Protein AF-A0A3D3DQ56-F1 (afdb_monomer_lite)

Foldseek 3Di:
DDPVVVVVVVVVVVVCVVVPPPDPPLPDDDDDDDFPCDDPCNVVRVVVVVVVVVVQVCCCVPVVGDPD

pLDDT: mean 85.5, std 11.76, range [56.28, 97.44]

Radius of gyration: 24.72 Å; chains: 1; bounding box: 49×23×68 Å

Structure (mmCIF, N/CA/C/O backbone):
data_AF-A0A3D3DQ56-F1
#
_entry.id   AF-A0A3D3DQ56-F1
#
loop_
_atom_site.group_PDB
_atom_site.id
_atom_site.type_symbol
_atom_site.label_atom_id
_atom_site.label_alt_id
_atom_site.label_comp_id
_atom_site.label_asym_id
_atom_site.label_entity_id
_atom_site.label_seq_id
_atom_site.pdbx_PDB_ins_code
_atom_site.Cartn_x
_atom_site.Cartn_y
_atom_site.Cartn_z
_atom_site.occupancy
_atom_site.B_iso_or_equiv
_atom_site.auth_seq_id
_atom_site.auth_comp_id
_atom_site.auth_asym_id
_atom_site.auth_atom_id
_atom_site.pdbx_PDB_model_num
ATOM 1 N N . MET A 1 1 ? -40.658 -11.522 42.003 1.00 60.12 1 MET A N 1
ATOM 2 C CA . MET A 1 1 ? -39.662 -12.257 41.188 1.00 60.12 1 MET A 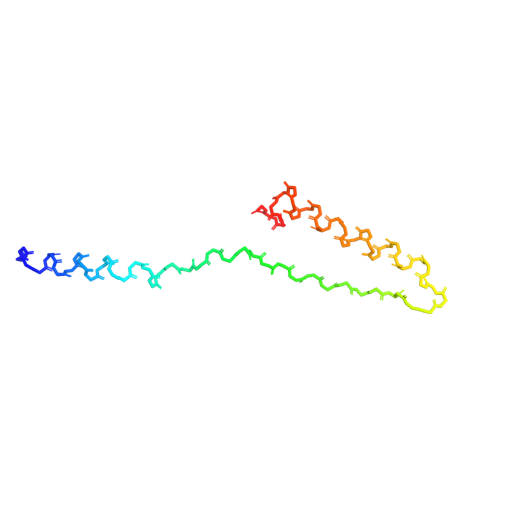CA 1
ATOM 3 C C . MET A 1 1 ? -38.670 -12.907 42.143 1.00 60.12 1 MET A C 1
ATOM 5 O O . MET A 1 1 ? -38.125 -12.203 42.977 1.00 60.12 1 MET A O 1
ATOM 9 N N . ASN A 1 2 ? -38.514 -14.234 42.120 1.00 76.44 2 ASN A N 1
ATOM 10 C CA . ASN A 1 2 ? -37.752 -14.948 43.158 1.00 76.44 2 ASN A CA 1
ATOM 11 C C . ASN A 1 2 ? -36.245 -14.882 42.878 1.00 76.44 2 ASN A C 1
ATOM 13 O O . ASN A 1 2 ? -35.827 -15.133 41.749 1.00 76.44 2 ASN A O 1
ATOM 17 N N . LEU A 1 3 ? -35.439 -14.613 43.911 1.00 80.69 3 LEU A N 1
ATOM 18 C CA . LEU A 1 3 ? -33.987 -14.393 43.816 1.00 80.69 3 LEU A CA 1
ATOM 19 C C . LEU A 1 3 ? -33.241 -15.531 43.091 1.00 80.69 3 LEU A C 1
ATOM 21 O O . LEU A 1 3 ? -32.354 -15.279 42.289 1.00 80.69 3 LEU A O 1
ATOM 25 N N . ARG A 1 4 ? -33.686 -16.780 43.273 1.00 78.69 4 ARG A N 1
ATOM 26 C CA . ARG A 1 4 ? -33.151 -17.965 42.573 1.00 78.69 4 ARG A CA 1
ATOM 27 C C . ARG A 1 4 ? -33.323 -17.939 41.049 1.00 78.69 4 ARG A C 1
ATOM 29 O O . ARG A 1 4 ? -32.515 -18.513 40.330 1.00 78.69 4 ARG A O 1
ATOM 36 N N . LYS A 1 5 ? -34.388 -17.308 40.546 1.00 78.50 5 LYS A N 1
ATOM 37 C CA . LYS A 1 5 ? -34.623 -17.172 39.099 1.00 78.50 5 LYS A CA 1
ATOM 38 C C . LYS A 1 5 ? -33.734 -16.077 38.504 1.00 78.50 5 LYS A C 1
ATOM 40 O O . LYS A 1 5 ? -33.245 -16.231 37.394 1.00 78.50 5 LYS A O 1
ATOM 45 N N . LEU A 1 6 ? -33.488 -15.017 39.276 1.00 79.00 6 LEU A N 1
ATOM 46 C CA . LEU A 1 6 ? -32.568 -13.933 38.927 1.00 79.00 6 LEU A CA 1
ATOM 47 C C . LEU A 1 6 ? -31.117 -14.420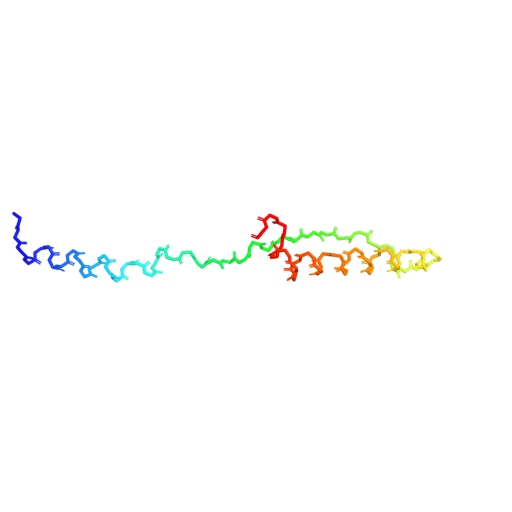 38.845 1.00 79.00 6 LEU A C 1
ATOM 49 O O . LEU A 1 6 ? -30.430 -14.105 37.879 1.00 79.00 6 LEU A O 1
ATOM 53 N N . THR A 1 7 ? -30.667 -15.240 39.799 1.00 82.81 7 THR A N 1
ATOM 54 C CA . THR A 1 7 ? -29.309 -15.808 39.763 1.00 82.81 7 THR A CA 1
ATOM 55 C C . THR A 1 7 ? -29.124 -16.785 38.602 1.00 82.81 7 THR A C 1
ATOM 57 O O . THR A 1 7 ? -28.102 -16.733 37.926 1.00 82.81 7 THR A O 1
ATOM 60 N N . GLY A 1 8 ? -30.123 -17.628 38.314 1.00 85.69 8 GLY A N 1
ATOM 61 C CA . GLY A 1 8 ? -30.087 -18.524 37.153 1.00 85.69 8 GLY A CA 1
ATOM 62 C C . GLY A 1 8 ? -30.029 -17.773 35.818 1.00 85.69 8 GLY A C 1
ATOM 63 O O . GLY A 1 8 ? -29.233 -18.124 34.951 1.00 85.69 8 GLY A O 1
ATOM 64 N N . ALA A 1 9 ? -30.814 -16.701 35.675 1.00 84.56 9 ALA A N 1
ATOM 65 C CA . ALA A 1 9 ? -30.796 -15.859 34.479 1.00 84.56 9 ALA A CA 1
ATOM 66 C C . ALA A 1 9 ? -29.459 -15.118 34.300 1.00 84.56 9 ALA A C 1
ATOM 68 O O . ALA A 1 9 ? -28.953 -15.040 33.184 1.00 84.56 9 ALA A O 1
ATOM 69 N N . ALA A 1 10 ? -28.857 -14.624 35.387 1.00 85.50 10 ALA A N 1
ATOM 70 C CA . ALA A 1 10 ? -27.566 -13.940 35.338 1.00 85.50 10 ALA A CA 1
ATOM 71 C C . ALA A 1 10 ? -26.422 -14.871 34.895 1.00 85.50 10 ALA A C 1
ATOM 73 O O . ALA A 1 10 ? -25.592 -14.479 34.077 1.00 85.50 10 ALA A O 1
ATOM 74 N N . VAL A 1 11 ? -26.402 -16.117 35.381 1.00 87.00 11 VAL A N 1
ATOM 75 C CA . VAL A 1 11 ? -25.400 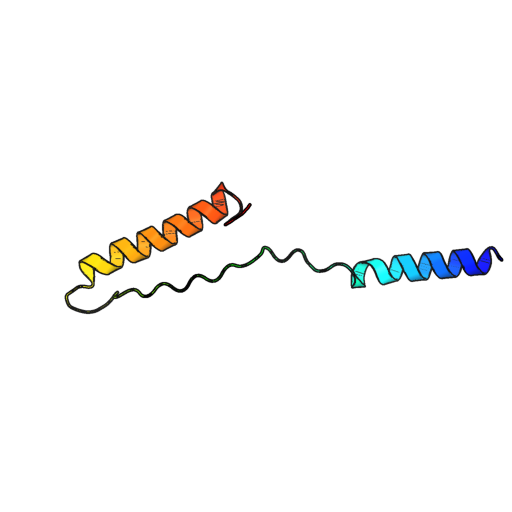-17.117 34.970 1.00 87.00 11 VAL A CA 1
ATOM 76 C C . VAL A 1 11 ? -25.589 -17.512 33.505 1.00 87.00 11 VAL A C 1
ATOM 78 O O . VAL A 1 11 ? -24.616 -17.561 32.757 1.00 87.00 11 VAL A O 1
ATOM 81 N N . ALA A 1 12 ? -26.831 -17.734 33.068 1.00 84.88 12 ALA A N 1
ATOM 82 C CA . ALA A 1 12 ? -27.122 -18.043 31.670 1.00 84.88 12 ALA A CA 1
ATOM 83 C C . ALA A 1 12 ? -26.710 -16.898 30.727 1.00 84.88 12 ALA A C 1
ATOM 85 O O . ALA A 1 12 ? -26.117 -17.150 29.682 1.00 84.88 12 ALA A O 1
ATOM 86 N N . ALA A 1 13 ? -26.960 -15.644 31.119 1.00 83.62 13 ALA A N 1
ATOM 87 C CA . ALA A 1 13 ? -26.527 -14.477 30.358 1.00 83.62 13 ALA A CA 1
ATOM 88 C C . ALA A 1 13 ? -24.995 -14.392 30.275 1.00 83.62 13 ALA A C 1
ATOM 90 O O . ALA A 1 13 ? -24.460 -14.214 29.185 1.00 83.62 13 ALA A O 1
ATOM 91 N N . ALA A 1 14 ? -24.285 -14.594 31.390 1.00 83.12 14 ALA A N 1
ATOM 92 C CA . ALA A 1 14 ? -22.823 -14.552 31.421 1.00 83.12 14 ALA A CA 1
ATOM 93 C C . ALA A 1 14 ? -22.172 -15.637 30.543 1.00 83.12 14 ALA A C 1
ATOM 95 O O . ALA A 1 14 ? -21.171 -15.374 29.881 1.00 83.12 14 ALA A O 1
ATOM 96 N N . LEU A 1 15 ? -22.759 -16.836 30.498 1.00 84.25 15 LEU A N 1
ATOM 97 C CA . LEU A 1 15 ? -22.280 -17.939 29.658 1.00 84.25 15 LEU A CA 1
ATOM 98 C C . LEU A 1 15 ? -22.608 -17.751 28.170 1.00 84.25 15 LEU A C 1
ATOM 100 O O . LEU A 1 15 ? -21.906 -18.296 27.321 1.00 84.25 15 LEU A O 1
ATOM 104 N N . ALA A 1 16 ? -23.648 -16.980 27.848 1.00 80.88 16 ALA A N 1
ATOM 105 C CA . ALA A 1 16 ? -24.036 -16.688 26.472 1.00 80.88 16 ALA A CA 1
ATOM 106 C C . ALA A 1 16 ? -23.256 -15.509 25.857 1.00 80.88 16 ALA A C 1
ATOM 108 O O . ALA A 1 16 ? -23.153 -15.432 24.637 1.00 80.88 16 ALA A O 1
ATOM 109 N N . LEU A 1 17 ? -22.662 -14.621 26.669 1.00 72.44 17 LEU A N 1
ATOM 110 C CA . LEU A 1 17 ? -21.840 -13.487 26.205 1.00 72.44 17 LEU A CA 1
ATOM 111 C C . LEU A 1 17 ? -20.788 -13.850 25.132 1.00 72.44 17 LEU A C 1
ATOM 113 O O . LEU A 1 17 ? -20.751 -13.162 24.112 1.00 72.44 17 LEU A O 1
ATOM 117 N N . PRO A 1 18 ? -19.967 -14.911 25.279 1.00 71.81 18 PRO A N 1
ATOM 118 C CA . PRO A 1 18 ? -18.986 -15.273 24.253 1.00 71.81 18 PRO A CA 1
ATOM 119 C C . PRO A 1 18 ? -19.606 -15.764 22.936 1.00 71.81 18 PRO A C 1
ATOM 121 O O . PRO A 1 18 ? -18.932 -15.722 21.914 1.00 71.81 18 PRO A O 1
ATOM 124 N N . MET A 1 19 ? -20.882 -16.174 22.914 1.00 71.38 19 MET A N 1
ATOM 125 C CA . MET A 1 19 ? -21.579 -16.555 21.674 1.00 71.38 19 MET A CA 1
ATOM 126 C C . MET A 1 19 ? -22.024 -15.346 20.839 1.00 71.38 19 MET A C 1
ATOM 128 O O . MET A 1 19 ? -22.339 -15.500 19.662 1.00 71.38 19 MET A O 1
ATOM 132 N N . PHE A 1 20 ? -22.041 -14.149 21.433 1.00 67.75 20 PHE A N 1
ATOM 133 C CA . PHE A 1 20 ? -22.363 -12.891 20.751 1.00 67.75 20 PHE A CA 1
ATOM 134 C C . PHE A 1 20 ? -21.122 -12.056 20.419 1.00 67.75 20 PHE A C 1
ATOM 136 O O . PHE A 1 20 ? -21.239 -10.997 19.803 1.00 67.75 20 PHE A O 1
ATOM 143 N N . VAL A 1 21 ? -19.928 -12.531 20.787 1.00 63.50 21 VAL A N 1
ATOM 144 C CA . VAL A 1 21 ? -18.676 -11.971 20.281 1.00 63.50 21 VAL A CA 1
ATOM 145 C C . VAL A 1 21 ? -18.512 -12.454 18.843 1.00 63.50 21 VAL A C 1
ATOM 147 O O . VAL A 1 21 ? -17.950 -13.510 18.568 1.00 63.50 21 VAL A O 1
ATOM 150 N N . SER A 1 22 ? -19.015 -11.656 17.903 1.00 59.06 22 SER A N 1
ATOM 151 C CA . SER A 1 22 ? -18.415 -11.598 16.574 1.00 59.06 22 SER A CA 1
ATOM 152 C C . SER A 1 22 ? -16.948 -11.257 16.795 1.00 59.06 22 SER A C 1
ATOM 154 O O . SER A 1 22 ? -16.653 -10.191 17.336 1.00 59.06 22 SER A O 1
ATOM 156 N N . GLY A 1 23 ? -16.029 -12.148 16.416 1.00 58.28 23 GLY A N 1
ATOM 157 C CA . GLY A 1 23 ? -14.624 -11.771 16.330 1.00 58.28 23 GLY A CA 1
ATOM 158 C C . GLY A 1 23 ? -14.542 -10.475 15.529 1.00 58.28 23 GLY A C 1
ATOM 159 O O . GLY A 1 23 ? -15.170 -10.366 14.472 1.00 58.28 23 GLY A O 1
ATOM 160 N N . ALA A 1 24 ? -13.853 -9.468 16.060 1.00 56.28 24 ALA A N 1
ATOM 161 C CA . ALA A 1 24 ? -13.457 -8.313 15.274 1.00 56.28 24 ALA A CA 1
ATOM 162 C C . ALA A 1 24 ? -12.455 -8.825 14.234 1.00 56.28 24 ALA A C 1
ATOM 164 O O . ALA A 1 24 ? -11.247 -8.787 14.440 1.00 56.28 24 ALA A O 1
ATOM 165 N N . ASN A 1 25 ? -12.964 -9.424 13.159 1.00 57.84 25 ASN A N 1
ATOM 166 C CA . ASN A 1 25 ? -12.162 -9.685 11.984 1.00 57.84 25 ASN A CA 1
ATOM 167 C C . ASN A 1 25 ? -11.840 -8.297 11.446 1.00 57.84 25 ASN A C 1
ATOM 169 O O . ASN A 1 25 ? -12.764 -7.548 11.118 1.00 57.84 25 ASN A O 1
ATOM 173 N N . ALA A 1 26 ? -10.558 -7.930 11.427 1.00 62.12 26 ALA A N 1
ATOM 174 C CA . ALA A 1 26 ? -10.112 -6.796 10.633 1.00 62.12 26 ALA A CA 1
ATOM 175 C C . ALA A 1 26 ? -10.771 -6.942 9.256 1.00 62.12 26 ALA A C 1
ATOM 177 O O . ALA A 1 26 ? -10.733 -8.027 8.671 1.00 62.12 26 ALA A O 1
ATOM 178 N N . TYR A 1 27 ? -11.499 -5.919 8.815 1.00 70.31 27 TYR A N 1
ATOM 179 C CA . TYR A 1 27 ? -12.255 -5.983 7.572 1.00 70.31 27 TYR A CA 1
ATOM 180 C C . TYR A 1 27 ? -11.262 -6.168 6.419 1.00 70.31 27 TYR A C 1
ATOM 182 O O . TYR A 1 27 ? -10.600 -5.221 6.001 1.00 70.31 27 TYR A O 1
ATOM 190 N N . GLU A 1 28 ? -11.101 -7.405 5.946 1.00 78.44 28 GLU A N 1
ATOM 191 C CA . GLU A 1 28 ? -10.158 -7.708 4.877 1.00 78.44 28 GLU A CA 1
ATOM 192 C C . GLU A 1 28 ? -10.776 -7.308 3.539 1.00 78.44 28 GLU A C 1
ATOM 194 O O . GLU A 1 28 ? -11.690 -7.952 3.016 1.00 78.44 28 GLU A O 1
ATOM 199 N N . LEU A 1 29 ? -10.283 -6.199 2.992 1.00 86.81 29 LEU A N 1
ATOM 200 C CA . LEU A 1 29 ? -10.682 -5.723 1.680 1.00 86.81 29 LEU A CA 1
ATOM 201 C C . LEU A 1 29 ? -9.800 -6.369 0.609 1.00 86.81 29 LEU A C 1
ATOM 203 O O . LEU A 1 29 ? -8.638 -6.008 0.435 1.00 86.81 29 LEU A O 1
ATOM 207 N N . VAL A 1 30 ? -10.378 -7.296 -0.153 1.00 89.75 30 VAL A N 1
ATOM 208 C CA . VAL A 1 30 ? -9.700 -7.902 -1.303 1.00 89.75 30 VAL A CA 1
ATOM 209 C C . VAL A 1 30 ? -9.844 -6.982 -2.514 1.00 89.75 30 VAL A C 1
ATOM 211 O O . VAL A 1 30 ? -10.945 -6.804 -3.037 1.00 89.75 30 VAL A O 1
ATOM 214 N N . ILE A 1 31 ? -8.726 -6.418 -2.979 1.00 90.19 31 ILE A N 1
ATOM 215 C CA . ILE A 1 31 ? -8.668 -5.588 -4.189 1.00 90.19 31 ILE A CA 1
ATOM 216 C C . ILE A 1 31 ? -7.899 -6.346 -5.279 1.00 90.19 31 ILE A C 1
ATOM 218 O O . ILE A 1 31 ? -6.673 -6.434 -5.208 1.00 90.19 31 ILE A O 1
ATOM 222 N N . PRO A 1 32 ? -8.578 -6.892 -6.303 1.00 92.12 32 PRO A N 1
ATOM 223 C CA . PRO A 1 32 ? -7.902 -7.566 -7.404 1.00 92.12 32 PRO A CA 1
ATOM 224 C C . PRO A 1 32 ? -7.101 -6.564 -8.244 1.00 92.12 32 PRO A C 1
ATOM 226 O O . PRO A 1 32 ? -7.658 -5.567 -8.707 1.00 92.12 32 PRO A O 1
ATOM 229 N N . SER A 1 33 ? -5.823 -6.848 -8.503 1.00 90.06 33 SER A N 1
ATOM 230 C CA . SER A 1 33 ? -5.020 -6.117 -9.488 1.00 90.06 33 SER A CA 1
ATOM 231 C C . SER A 1 33 ? -4.915 -6.915 -10.792 1.00 90.06 33 SER A C 1
ATOM 233 O O . SER A 1 33 ? -4.677 -8.123 -10.795 1.00 90.06 33 SER A O 1
ATOM 235 N N . MET A 1 34 ? -5.147 -6.245 -11.923 1.00 91.50 34 MET A N 1
ATOM 236 C CA . MET A 1 34 ? -5.087 -6.845 -13.261 1.00 91.50 34 MET A CA 1
ATOM 237 C C . MET A 1 34 ? -3.787 -6.425 -13.946 1.00 91.50 34 MET A C 1
ATOM 239 O O . MET A 1 34 ? -3.767 -5.516 -14.775 1.00 91.50 34 MET A O 1
ATOM 243 N N . ASP A 1 35 ? -2.692 -7.083 -13.571 1.00 93.75 35 ASP A N 1
ATOM 244 C CA . ASP A 1 35 ? -1.346 -6.667 -13.961 1.00 93.75 35 ASP A CA 1
ATOM 245 C C . ASP A 1 35 ? -0.790 -7.491 -15.131 1.00 93.75 35 ASP A C 1
ATOM 247 O O . ASP A 1 35 ? -0.755 -8.723 -15.100 1.00 93.75 35 ASP A O 1
ATOM 251 N N . TYR A 1 36 ? -0.245 -6.818 -16.146 1.00 93.75 36 TYR A N 1
ATOM 252 C CA . TYR A 1 36 ? 0.487 -7.469 -17.238 1.00 93.75 36 TYR A CA 1
ATOM 253 C C . TYR A 1 36 ? 1.961 -7.669 -16.851 1.00 93.75 36 TYR A C 1
ATOM 255 O O . TYR A 1 36 ? 2.864 -6.951 -17.275 1.00 93.75 36 TYR A O 1
ATOM 263 N N . ARG A 1 37 ? 2.232 -8.671 -16.010 1.00 94.81 37 ARG A N 1
ATOM 264 C CA . ARG A 1 37 ? 3.591 -8.935 -15.487 1.00 94.81 37 ARG A CA 1
ATOM 265 C C . ARG A 1 37 ? 4.478 -9.763 -16.425 1.00 94.81 37 ARG A C 1
ATOM 267 O O . ARG A 1 37 ? 5.626 -10.044 -16.095 1.00 94.81 37 ARG A O 1
ATOM 274 N N . THR A 1 38 ? 3.967 -10.146 -17.593 1.00 95.12 38 THR A N 1
ATOM 27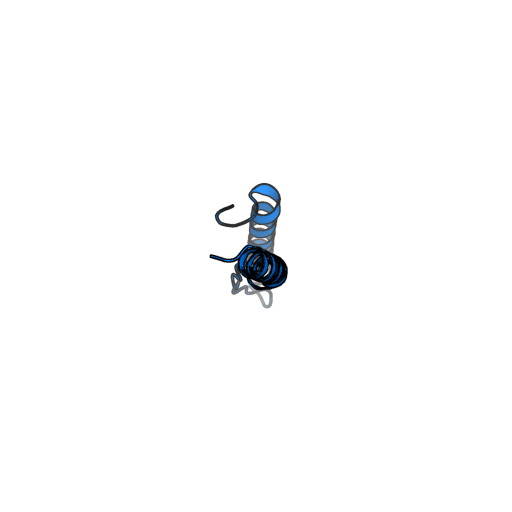5 C CA . THR A 1 38 ? 4.662 -10.976 -18.589 1.00 95.12 38 THR A CA 1
ATOM 276 C C . THR A 1 38 ? 4.513 -10.414 -20.003 1.00 95.12 38 THR A C 1
ATOM 278 O O . THR A 1 38 ? 3.558 -9.697 -20.294 1.00 95.12 38 THR A O 1
ATOM 281 N N . GLY A 1 39 ? 5.433 -10.781 -20.901 1.00 95.06 39 GLY A N 1
ATOM 282 C CA . GLY A 1 39 ? 5.438 -10.341 -22.300 1.00 95.06 39 GLY A CA 1
ATOM 283 C C . GLY A 1 39 ? 6.205 -9.030 -22.540 1.00 95.06 39 GLY A C 1
ATOM 284 O O . GLY A 1 39 ? 6.834 -8.507 -21.620 1.00 95.06 39 GLY A O 1
ATOM 285 N N . PRO A 1 40 ? 6.172 -8.479 -23.769 1.00 96.38 40 PRO A N 1
ATOM 286 C CA . PRO A 1 40 ? 7.012 -7.340 -24.166 1.00 96.38 40 PRO A CA 1
ATOM 287 C C . PRO A 1 40 ? 6.785 -6.060 -23.351 1.00 96.38 40 PRO A C 1
ATOM 289 O O . PRO A 1 40 ? 7.694 -5.251 -23.202 1.00 96.38 40 PRO A O 1
ATOM 292 N N . PHE A 1 41 ? 5.579 -5.884 -22.803 1.00 95.06 41 PHE A N 1
ATOM 293 C CA . PHE A 1 41 ? 5.212 -4.714 -22.005 1.00 95.06 41 PHE A CA 1
ATOM 294 C C . PHE A 1 41 ? 5.461 -4.889 -20.498 1.00 95.06 41 PHE A C 1
ATOM 296 O O . PHE A 1 41 ? 5.327 -3.919 -19.753 1.00 95.06 41 PHE A O 1
ATOM 303 N N . ALA A 1 42 ? 5.873 -6.078 -20.040 1.00 97.44 42 ALA A N 1
ATOM 304 C CA . ALA A 1 42 ? 6.104 -6.374 -18.624 1.00 97.44 42 ALA A CA 1
ATOM 305 C C . ALA A 1 42 ? 6.998 -5.364 -17.878 1.00 97.44 42 ALA A C 1
ATOM 307 O O . ALA A 1 42 ? 6.659 -5.041 -16.738 1.00 97.44 42 ALA A O 1
ATOM 308 N N . PRO A 1 43 ? 8.074 -4.800 -18.474 1.00 96.44 43 PRO A N 1
ATOM 309 C CA . PRO A 1 43 ? 8.913 -3.822 -17.778 1.00 96.44 43 PRO A CA 1
ATOM 310 C C . PRO A 1 43 ? 8.145 -2.598 -17.261 1.00 96.44 43 PRO A C 1
ATOM 312 O O . PRO A 1 43 ? 8.478 -2.076 -16.202 1.00 96.44 43 PRO A O 1
ATOM 315 N N . ASN A 1 44 ? 7.085 -2.178 -17.960 1.00 93.06 44 ASN A N 1
ATOM 316 C CA . ASN A 1 44 ? 6.232 -1.074 -17.517 1.00 93.06 44 ASN A CA 1
ATOM 317 C C . ASN A 1 44 ? 5.209 -1.528 -16.461 1.00 93.06 44 ASN A C 1
ATOM 319 O O . ASN A 1 44 ? 4.948 -0.807 -15.502 1.00 93.06 44 ASN A O 1
ATOM 323 N N . GLY A 1 45 ? 4.631 -2.723 -16.627 1.00 96.00 45 GLY A N 1
ATOM 324 C CA . GLY A 1 45 ? 3.576 -3.234 -15.743 1.00 96.00 45 GLY A CA 1
ATOM 325 C C . GLY A 1 45 ? 4.081 -3.647 -14.360 1.00 96.00 45 GLY A C 1
ATOM 326 O O . GLY A 1 45 ? 3.408 -3.404 -13.363 1.00 96.00 45 GLY A O 1
ATOM 327 N N . ILE A 1 46 ? 5.282 -4.228 -14.275 1.00 97.12 46 ILE A N 1
ATOM 328 C CA . ILE A 1 46 ? 5.839 -4.741 -13.012 1.00 97.12 46 ILE A CA 1
ATOM 329 C C . ILE A 1 46 ? 6.031 -3.622 -11.982 1.00 97.12 46 ILE A C 1
ATOM 331 O O . ILE A 1 46 ? 5.684 -3.806 -10.817 1.00 97.12 46 ILE A O 1
ATOM 335 N N . VAL A 1 47 ? 6.560 -2.466 -12.394 1.00 95.81 47 VAL A N 1
ATOM 336 C CA . VAL A 1 47 ? 6.823 -1.353 -11.466 1.00 95.81 47 VAL A CA 1
ATOM 337 C C . VAL A 1 47 ? 5.514 -0.764 -10.944 1.00 95.81 47 VAL A C 1
ATOM 339 O O . VAL A 1 47 ? 5.403 -0.494 -9.751 1.00 95.81 47 VAL A O 1
ATOM 342 N N . PHE A 1 48 ? 4.505 -0.635 -11.809 1.00 94.19 48 PHE A N 1
ATOM 343 C CA . PHE A 1 48 ? 3.174 -0.185 -11.406 1.00 94.19 48 PHE A CA 1
ATOM 344 C C . PHE A 1 48 ? 2.525 -1.154 -10.407 1.00 94.19 48 PHE A C 1
ATOM 346 O O . PHE A 1 48 ? 2.088 -0.728 -9.342 1.00 94.19 48 PHE A O 1
ATOM 353 N N . ALA A 1 49 ? 2.529 -2.455 -10.714 1.00 96.81 49 ALA A N 1
ATOM 354 C CA . ALA A 1 49 ? 1.942 -3.488 -9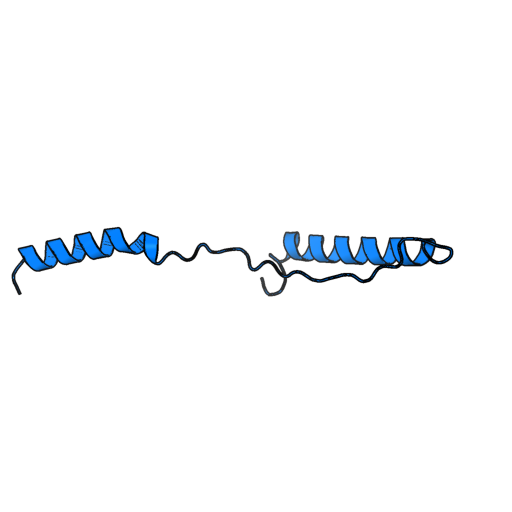.863 1.00 96.81 49 ALA A CA 1
ATOM 355 C C . ALA A 1 49 ? 2.604 -3.555 -8.477 1.00 96.81 49 ALA A C 1
ATOM 357 O O . ALA A 1 49 ? 1.922 -3.647 -7.458 1.00 96.81 49 ALA A O 1
ATOM 358 N N . ASN A 1 50 ? 3.939 -3.479 -8.431 1.00 96.81 50 ASN A N 1
ATOM 359 C CA . ASN A 1 50 ? 4.673 -3.458 -7.167 1.00 96.81 50 ASN A CA 1
ATOM 360 C C . ASN A 1 50 ? 4.357 -2.190 -6.364 1.00 96.81 50 ASN A C 1
ATOM 362 O O . ASN A 1 50 ? 4.035 -2.292 -5.189 1.00 96.81 50 ASN A O 1
ATOM 366 N N . GLY A 1 51 ? 4.368 -1.014 -7.001 1.00 96.38 51 GLY A N 1
ATOM 367 C CA . GLY A 1 51 ? 4.041 0.243 -6.323 1.00 96.38 51 GLY A CA 1
ATOM 368 C C . GLY A 1 51 ? 2.608 0.283 -5.787 1.00 96.38 51 GLY A C 1
ATOM 369 O O . GLY A 1 51 ? 2.380 0.782 -4.688 1.00 96.38 51 GLY A O 1
ATOM 370 N N . TRP A 1 52 ? 1.647 -0.278 -6.526 1.00 95.75 52 TRP A N 1
ATOM 371 C CA . TRP A 1 52 ? 0.265 -0.419 -6.066 1.00 95.75 52 TRP A CA 1
ATOM 372 C C . TRP A 1 52 ? 0.166 -1.300 -4.815 1.00 95.75 52 TRP A C 1
ATOM 374 O O . TRP A 1 52 ? -0.451 -0.900 -3.829 1.00 95.75 52 TRP A O 1
ATOM 384 N N . SER A 1 53 ? 0.815 -2.468 -4.831 1.00 95.50 53 SER A N 1
ATOM 385 C CA . SER A 1 53 ? 0.845 -3.368 -3.675 1.00 95.50 53 SER A CA 1
ATOM 386 C C . SER A 1 53 ? 1.528 -2.723 -2.468 1.00 95.50 53 SER A C 1
ATOM 388 O O . SER A 1 53 ? 0.979 -2.762 -1.370 1.00 95.50 53 SER A O 1
ATOM 390 N N . ASP A 1 54 ? 2.691 -2.101 -2.666 1.00 97.06 54 ASP A N 1
ATOM 391 C CA . ASP A 1 54 ? 3.444 -1.442 -1.594 1.00 97.06 54 ASP A CA 1
ATOM 392 C C . ASP A 1 54 ? 2.644 -0.290 -0.974 1.00 97.06 54 ASP A C 1
ATOM 394 O O . ASP A 1 54 ? 2.667 -0.098 0.241 1.00 97.06 54 ASP A O 1
ATOM 398 N N . TYR A 1 55 ? 1.886 0.452 -1.785 1.00 95.88 55 TYR A N 1
ATOM 399 C CA . TYR A 1 55 ? 1.017 1.518 -1.295 1.00 95.88 55 TYR A CA 1
ATOM 400 C C . TYR A 1 55 ? -0.115 0.990 -0.405 1.00 95.88 55 TYR A C 1
ATOM 402 O O . TYR A 1 55 ? -0.381 1.565 0.650 1.00 95.88 55 TYR A O 1
ATOM 410 N N . LEU A 1 56 ? -0.763 -0.111 -0.795 1.00 95.50 56 LEU A N 1
ATOM 411 C CA . LEU A 1 56 ? -1.811 -0.729 0.022 1.00 95.50 56 LEU A CA 1
ATOM 412 C C . LEU A 1 56 ? -1.249 -1.310 1.325 1.00 95.50 56 LEU A C 1
ATOM 414 O O . LEU A 1 56 ? -1.865 -1.143 2.376 1.00 95.50 56 LEU A O 1
ATOM 418 N N . THR A 1 57 ? -0.062 -1.920 1.279 1.00 94.94 57 THR A N 1
ATOM 419 C CA . THR A 1 57 ? 0.654 -2.358 2.485 1.00 94.94 57 THR A CA 1
ATOM 420 C C . THR A 1 57 ? 0.926 -1.179 3.414 1.00 94.94 57 THR A C 1
ATOM 422 O O . THR A 1 57 ? 0.566 -1.236 4.587 1.00 94.94 57 THR A O 1
ATOM 425 N N . LEU A 1 58 ? 1.471 -0.078 2.884 1.00 96.56 58 LEU A N 1
ATOM 426 C CA . LEU A 1 58 ? 1.716 1.136 3.660 1.00 96.56 58 LEU A CA 1
ATOM 427 C C . LEU A 1 58 ? 0.433 1.669 4.305 1.00 96.56 58 LEU A C 1
ATOM 429 O O . LEU A 1 58 ? 0.465 2.060 5.466 1.00 96.56 58 LEU A O 1
ATOM 433 N N . LEU A 1 59 ? -0.685 1.712 3.576 1.00 93.94 59 LEU A N 1
ATOM 434 C CA . LEU A 1 59 ? -1.960 2.171 4.134 1.00 93.94 59 LEU A CA 1
ATOM 435 C C . LEU A 1 59 ? -2.441 1.275 5.277 1.00 93.94 59 LEU A C 1
ATOM 437 O O . LEU A 1 59 ? -2.873 1.790 6.304 1.00 93.94 59 LEU A O 1
ATOM 441 N N . ASN A 1 60 ? -2.325 -0.044 5.133 1.00 92.19 60 ASN A N 1
ATOM 442 C CA . ASN A 1 60 ? -2.683 -0.977 6.199 1.00 92.19 60 ASN A CA 1
ATOM 443 C C . ASN A 1 60 ? -1.798 -0.787 7.439 1.00 92.19 60 ASN A C 1
ATOM 445 O O . ASN A 1 60 ? -2.304 -0.740 8.556 1.00 92.19 60 ASN A O 1
ATOM 449 N N . GLU A 1 61 ? -0.486 -0.637 7.249 1.00 93.88 61 GLU A N 1
ATOM 450 C CA . GLU A 1 61 ? 0.467 -0.475 8.353 1.00 93.88 61 GLU A CA 1
ATOM 451 C C . GLU A 1 61 ? 0.376 0.900 9.032 1.00 93.88 61 GLU A C 1
ATOM 453 O O . GLU A 1 61 ? 0.516 0.997 10.251 1.00 93.88 61 GLU A O 1
ATOM 458 N N . ARG A 1 62 ? 0.166 1.970 8.255 1.00 94.88 62 ARG A N 1
ATOM 459 C CA . ARG A 1 62 ? 0.174 3.35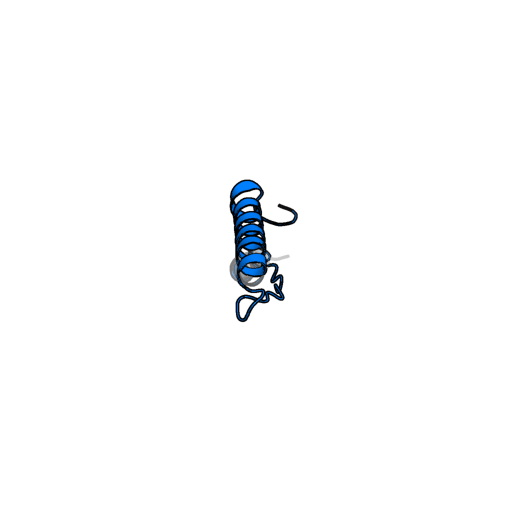9 8.742 1.00 94.88 62 ARG A CA 1
ATOM 460 C C . ARG A 1 62 ? -1.182 3.802 9.273 1.00 94.88 62 ARG A C 1
ATOM 462 O O . ARG A 1 62 ? -1.237 4.452 10.314 1.00 94.88 62 ARG A O 1
ATOM 469 N N . ASP A 1 63 ? -2.244 3.488 8.536 1.00 93.38 63 ASP A N 1
ATOM 470 C CA . ASP A 1 63 ? -3.581 4.042 8.762 1.00 93.38 63 ASP A CA 1
ATOM 471 C C . ASP A 1 63 ? -4.556 3.005 9.343 1.00 93.38 63 ASP A C 1
ATOM 473 O O . ASP A 1 63 ? -5.698 3.359 9.607 1.00 93.38 63 ASP A O 1
ATOM 477 N N . GLY A 1 64 ? -4.123 1.752 9.557 1.00 89.44 64 GLY A N 1
ATOM 478 C CA . GLY A 1 64 ? -4.974 0.642 10.020 1.00 89.44 64 GLY A CA 1
ATOM 479 C C . GLY A 1 64 ? -5.776 -0.038 8.902 1.00 89.44 64 GLY A C 1
ATOM 480 O O . GLY A 1 64 ? -6.371 -1.097 9.100 1.00 89.44 64 GLY A O 1
ATOM 481 N N . GLY A 1 65 ? -5.693 0.509 7.689 1.00 89.88 65 GLY A N 1
ATOM 482 C CA . GLY A 1 65 ? -6.384 0.035 6.500 1.00 89.88 65 GLY A CA 1
ATOM 483 C C . GLY A 1 65 ? -7.339 1.077 5.937 1.00 89.88 65 GLY A C 1
ATOM 484 O O . GLY A 1 65 ? -7.391 2.236 6.352 1.00 89.88 65 GLY A O 1
ATOM 485 N N . ILE A 1 66 ? -8.098 0.682 4.918 1.00 88.12 66 ILE A N 1
ATOM 486 C CA . ILE A 1 66 ? -9.054 1.585 4.277 1.00 88.12 66 ILE A CA 1
ATOM 487 C C . ILE A 1 66 ? -10.248 1.809 5.215 1.00 88.12 66 ILE A C 1
ATOM 489 O O . ILE A 1 66 ? -11.012 0.883 5.474 1.00 88.12 66 ILE A O 1
ATOM 493 N N . ASN A 1 67 ? -10.446 3.065 5.628 1.00 86.38 67 ASN A N 1
ATOM 494 C CA . ASN A 1 67 ? -11.405 3.526 6.649 1.00 86.38 67 ASN A CA 1
ATOM 495 C C . ASN A 1 67 ? -10.997 3.318 8.122 1.00 86.38 67 ASN A C 1
ATOM 497 O O . ASN A 1 67 ? -11.842 3.562 8.984 1.00 86.38 67 ASN A O 1
ATOM 501 N N . GLY A 1 68 ? -9.731 2.997 8.407 1.00 71.06 68 GLY A N 1
ATOM 502 C CA . GLY A 1 68 ? -9.185 2.992 9.772 1.00 71.06 68 GLY A CA 1
ATOM 503 C C . GLY A 1 68 ? -9.195 1.628 10.434 1.00 71.06 68 GLY A C 1
ATOM 504 O O . GLY A 1 68 ? -10.274 1.211 10.909 1.00 71.06 68 GLY A O 1
#

Sequence (68 aa):
MNLRKLTGAAVAAALALPMFVSGANAYELVIPSMDYRTGPFAPNGIVFANGWSDYLTLLNERDGGING

Secondary structure (DSSP, 8-state):
--HHHHHHHHHHHHHHGGGS-----------------SSTTHHHHHHHHHHHHHHHHHHHHHHSSTT-